Protein AF-A0A376UFS5-F1 (afdb_monomer_lite)

InterPro domains:
  IPR012332 Autotransporter, pectate lyase C-like domain superfamily [G3DSA:2.160.20.20] (39-129)

Sequence (130 aa):
MESHYGHPGGGFPNWPAHGENAPVWRLLCLLLLSRQSRHWAADTVVQAGETVNGGTLTNHDNQIVLGTANGMTISTGLELGPDSEENTGGQWIQNGGIAGNTTVTTNGRQVVLEGGTASDTVIRDGGDRA

Organism: Escherichia coli (NCBI:txid562)

Structure (mmCIF, N/CA/C/O backbone):
data_AF-A0A376UFS5-F1
#
_entry.id   AF-A0A376UFS5-F1
#
loop_
_atom_site.group_PDB
_atom_site.id
_atom_site.type_symbol
_atom_site.label_atom_id
_atom_site.label_alt_id
_atom_site.label_comp_id
_atom_site.label_asym_id
_atom_site.label_entity_id
_atom_site.label_seq_id
_atom_site.pdbx_PDB_ins_code
_atom_site.Cartn_x
_atom_site.Cartn_y
_atom_site.Cartn_z
_atom_site.occupancy
_atom_site.B_iso_or_equiv
_atom_site.auth_seq_id
_atom_site.auth_comp_id
_atom_site.auth_asym_id
_atom_site.auth_atom_id
_atom_site.pdbx_PDB_model_num
ATOM 1 N N . MET A 1 1 ? -9.363 64.685 -23.039 1.00 41.69 1 MET A N 1
ATOM 2 C CA . MET A 1 1 ? -9.662 63.265 -23.297 1.00 41.69 1 MET A CA 1
ATOM 3 C C . MET A 1 1 ? -9.334 62.475 -22.049 1.00 41.69 1 MET A C 1
ATOM 5 O O . MET A 1 1 ? -8.292 62.712 -21.454 1.00 41.69 1 MET A O 1
ATOM 9 N N . GLU A 1 2 ? -10.262 61.612 -21.662 1.00 39.09 2 GLU A N 1
ATOM 10 C CA . GLU A 1 2 ? -10.196 60.686 -20.532 1.00 39.09 2 GLU A CA 1
ATOM 11 C C . GLU A 1 2 ? -9.288 59.466 -20.794 1.00 39.09 2 GLU A C 1
ATOM 13 O O . GLU A 1 2 ? -8.844 59.251 -21.922 1.00 39.09 2 GLU A O 1
ATOM 18 N N . SER A 1 3 ? -9.176 58.628 -19.749 1.00 36.41 3 SER A N 1
ATOM 19 C CA . SER A 1 3 ? -8.709 57.225 -19.656 1.00 36.41 3 SER A CA 1
ATOM 20 C C . SER A 1 3 ? -7.226 57.030 -19.277 1.00 36.41 3 SER A C 1
ATOM 22 O O . SER A 1 3 ? -6.327 57.452 -19.990 1.00 36.41 3 SER A O 1
ATOM 24 N N . HIS A 1 4 ? -6.921 56.646 -18.026 1.00 42.75 4 HIS A N 1
ATOM 25 C CA . HIS A 1 4 ? -7.033 55.319 -17.369 1.00 42.75 4 HIS A CA 1
ATOM 26 C C . HIS A 1 4 ? -5.881 54.368 -17.736 1.00 42.75 4 HIS A C 1
ATOM 28 O O . HIS A 1 4 ? -5.785 53.946 -18.877 1.00 42.75 4 HIS A O 1
ATOM 34 N N . TYR A 1 5 ? -5.039 54.005 -16.758 1.00 41.31 5 TYR A N 1
ATOM 35 C CA . TYR A 1 5 ? -4.932 52.651 -16.177 1.00 41.31 5 TYR A CA 1
ATOM 36 C C . TYR A 1 5 ? -3.888 52.666 -15.043 1.00 41.31 5 TYR A C 1
ATOM 38 O O . TYR A 1 5 ? -2.766 53.134 -15.216 1.00 41.31 5 TYR A O 1
ATOM 46 N N . GLY A 1 6 ? -4.310 52.229 -13.853 1.00 36.25 6 GLY A N 1
ATOM 47 C CA . GLY A 1 6 ? -3.570 52.332 -12.596 1.00 36.25 6 GLY A CA 1
ATOM 48 C C . GLY A 1 6 ? -2.737 51.101 -12.220 1.00 36.25 6 GLY A C 1
ATOM 49 O O . GLY A 1 6 ? -2.831 50.039 -12.830 1.00 36.25 6 GLY A O 1
ATOM 50 N N . HIS A 1 7 ? -1.937 51.290 -11.167 1.00 48.84 7 HIS A N 1
ATOM 51 C CA . HIS A 1 7 ? -1.181 50.290 -10.405 1.00 48.84 7 HIS A CA 1
ATOM 52 C C . HIS A 1 7 ? -1.988 49.018 -10.068 1.00 48.84 7 HIS A C 1
ATOM 54 O O . HIS A 1 7 ? -3.068 49.143 -9.488 1.00 48.84 7 HIS A O 1
ATOM 60 N N . PRO A 1 8 ? -1.428 47.806 -10.241 1.00 41.25 8 PRO A N 1
ATOM 61 C CA . PRO A 1 8 ? -1.887 46.633 -9.509 1.00 41.25 8 PRO A CA 1
ATOM 62 C C . PRO A 1 8 ? -1.078 46.459 -8.214 1.00 41.25 8 PRO A C 1
ATOM 64 O O . PRO A 1 8 ? 0.065 46.006 -8.220 1.00 41.25 8 PRO A O 1
ATOM 67 N N . GLY A 1 9 ? -1.689 46.829 -7.087 1.00 38.50 9 GLY A N 1
ATOM 68 C CA . GLY A 1 9 ? -1.247 46.409 -5.759 1.00 38.50 9 GLY A CA 1
ATOM 69 C C . GLY A 1 9 ? -1.503 44.912 -5.561 1.00 38.50 9 GLY A C 1
ATOM 70 O O . GLY A 1 9 ? -2.611 44.432 -5.792 1.00 38.50 9 GLY A O 1
ATOM 71 N N . GLY A 1 10 ? -0.476 44.172 -5.142 1.00 39.16 10 GLY A N 1
ATOM 72 C CA . GLY A 1 10 ? -0.582 42.761 -4.773 1.00 39.16 10 GLY A CA 1
ATOM 73 C C . GLY A 1 10 ? -1.306 42.598 -3.438 1.00 39.16 10 GLY A C 1
ATOM 74 O O . GLY A 1 10 ? -0.688 42.664 -2.380 1.00 39.16 10 GLY A O 1
ATOM 75 N N . GLY A 1 11 ? -2.624 42.413 -3.492 1.00 35.25 11 GLY A N 1
ATOM 76 C CA . GLY A 1 11 ? -3.438 42.013 -2.349 1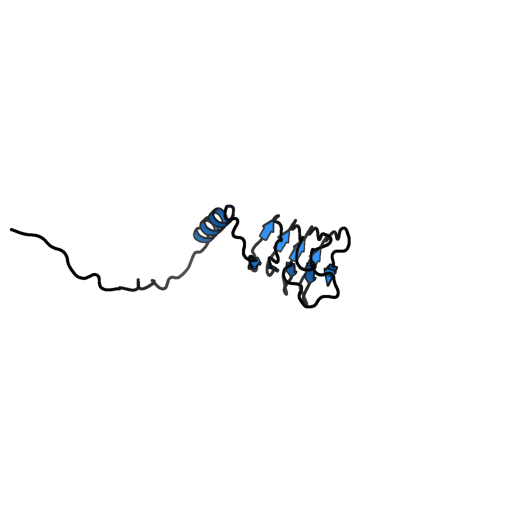.00 35.25 11 GLY A CA 1
ATOM 77 C C . GLY A 1 11 ? -3.479 40.492 -2.231 1.00 35.25 11 GLY A C 1
ATOM 78 O O . GLY A 1 11 ? -4.023 39.819 -3.103 1.00 35.25 11 GLY A O 1
ATOM 79 N N . PHE A 1 12 ? -2.933 39.946 -1.145 1.00 44.25 12 PHE A N 1
ATOM 80 C CA . PHE A 1 12 ? -3.286 38.598 -0.704 1.00 44.25 12 PHE A CA 1
ATOM 81 C C . PHE A 1 12 ? -4.778 38.593 -0.331 1.00 44.25 12 PHE A C 1
ATOM 83 O O . PHE A 1 12 ? -5.196 39.463 0.440 1.00 44.25 12 PHE A O 1
ATOM 90 N N . PRO A 1 13 ? -5.608 37.667 -0.842 1.00 40.38 13 PRO A N 1
ATOM 91 C CA . PRO A 1 13 ? -6.975 37.550 -0.365 1.00 40.38 13 PRO A CA 1
ATOM 92 C C . PRO A 1 13 ? -6.957 37.065 1.090 1.00 40.38 13 PRO A C 1
ATOM 94 O O . PRO A 1 13 ? -6.486 35.971 1.397 1.00 40.38 13 PRO A O 1
ATOM 97 N N . ASN A 1 14 ? -7.463 37.915 1.983 1.00 39.56 14 ASN A N 1
ATOM 98 C CA . ASN A 1 14 ? -7.798 37.578 3.361 1.00 39.56 14 ASN A CA 1
ATOM 99 C C . ASN A 1 14 ? -8.810 36.420 3.348 1.00 39.56 14 ASN A C 1
ATOM 101 O O . ASN A 1 14 ? -9.933 36.589 2.868 1.00 39.56 14 ASN A O 1
ATOM 105 N N . TRP A 1 15 ? -8.400 35.242 3.817 1.00 37.50 15 TRP A N 1
ATOM 106 C CA . TRP A 1 15 ? -9.276 34.078 3.899 1.00 37.50 15 TRP A CA 1
ATOM 107 C C . TRP A 1 15 ? -10.234 34.253 5.083 1.00 37.50 15 TRP A C 1
ATOM 109 O O . TRP A 1 15 ? -9.767 34.477 6.202 1.00 37.50 15 TRP A O 1
ATOM 119 N N . PRO A 1 16 ? -11.558 34.148 4.893 1.00 35.81 16 PRO A N 1
ATOM 120 C CA . PRO A 1 16 ? -12.477 34.232 6.012 1.00 35.81 16 PRO A CA 1
ATOM 121 C C . PRO A 1 16 ? -12.331 32.963 6.864 1.00 35.81 16 PRO A C 1
ATOM 123 O O . PRO A 1 16 ? -12.415 31.840 6.364 1.00 35.81 16 PRO A O 1
ATOM 126 N N . ALA A 1 17 ? -12.085 33.144 8.162 1.00 50.84 17 ALA A N 1
ATOM 127 C CA . ALA A 1 17 ? -12.124 32.070 9.143 1.00 50.84 17 ALA A CA 1
ATOM 128 C C . ALA A 1 17 ? -13.563 31.541 9.242 1.00 50.84 17 ALA A C 1
ATOM 130 O O . ALA A 1 17 ? -14.419 32.185 9.838 1.00 50.84 17 ALA A O 1
ATOM 131 N N . HIS A 1 18 ? -13.839 30.392 8.633 1.00 36.62 18 HIS A N 1
ATOM 132 C CA . HIS A 1 18 ? -15.103 29.667 8.762 1.00 36.62 18 HIS A CA 1
ATOM 133 C C . HIS A 1 18 ? -14.751 28.177 8.888 1.00 36.62 18 HIS A C 1
ATOM 135 O O . HIS A 1 18 ? -14.004 27.646 8.075 1.00 36.62 18 HIS A O 1
ATOM 141 N N . GLY A 1 19 ? -15.159 27.452 9.926 1.00 35.62 19 GLY A N 1
ATOM 142 C CA . GLY A 1 19 ? -16.479 27.532 10.539 1.00 35.62 19 GLY A CA 1
ATOM 143 C C . GLY A 1 19 ? -17.450 26.697 9.707 1.00 35.62 19 GLY A C 1
ATOM 144 O O . GLY A 1 19 ? -18.182 27.253 8.902 1.00 35.62 19 GLY A O 1
ATOM 145 N N . GLU A 1 20 ? -17.377 25.377 9.918 1.00 42.22 20 GLU A N 1
ATOM 146 C CA . GLU A 1 20 ? -18.470 24.394 9.833 1.00 42.22 20 GLU A CA 1
ATOM 147 C C . GLU A 1 20 ? -19.109 24.096 8.447 1.00 42.22 20 GLU A C 1
ATOM 149 O O . GLU A 1 20 ? -19.617 24.970 7.754 1.00 42.22 20 GLU A O 1
ATOM 154 N N . ASN A 1 21 ? -19.170 22.789 8.122 1.00 34.59 21 ASN A N 1
ATOM 155 C CA . ASN A 1 21 ? -19.879 22.104 7.013 1.00 34.59 21 ASN A CA 1
ATOM 156 C C . ASN A 1 21 ? -19.092 21.764 5.728 1.00 34.59 21 ASN A C 1
ATOM 158 O O . ASN A 1 21 ? -19.350 22.273 4.639 1.00 34.59 21 ASN A O 1
ATOM 162 N N . ALA A 1 22 ? -18.203 20.770 5.840 1.00 47.56 22 ALA A N 1
ATOM 163 C CA . ALA A 1 22 ? -17.557 20.087 4.718 1.00 47.56 22 ALA A CA 1
ATOM 164 C C . ALA A 1 22 ? -18.337 18.826 4.286 1.00 47.56 22 ALA A C 1
ATOM 166 O O . ALA A 1 22 ? -18.241 17.795 4.949 1.00 47.56 22 ALA A O 1
ATOM 167 N N . PRO A 1 23 ? -19.085 18.868 3.166 1.00 50.78 23 PRO A N 1
ATOM 168 C CA . PRO A 1 23 ? -19.110 17.673 2.308 1.00 50.78 23 PRO A CA 1
ATOM 169 C C . PRO A 1 23 ? -19.011 17.951 0.796 1.00 50.78 23 PRO A C 1
ATOM 171 O O . PRO A 1 23 ? -18.629 17.062 0.041 1.00 50.78 23 PRO A O 1
ATOM 174 N N . VAL A 1 24 ? -19.289 19.171 0.322 1.00 45.00 24 VAL A N 1
ATOM 175 C CA . VAL A 1 24 ? -19.422 19.429 -1.129 1.00 45.00 24 VAL A CA 1
ATOM 176 C C . VAL A 1 24 ? -18.067 19.646 -1.817 1.00 45.00 24 VAL A C 1
ATOM 178 O O . VAL A 1 24 ? -17.878 19.274 -2.971 1.00 45.00 24 VAL A O 1
ATOM 181 N N . TRP A 1 25 ? -17.078 20.192 -1.106 1.00 33.25 25 TRP A N 1
ATOM 182 C CA . TRP A 1 25 ? -15.779 20.542 -1.702 1.00 33.25 25 TRP A CA 1
ATOM 183 C C . TRP A 1 25 ? -14.827 19.343 -1.807 1.00 33.25 25 TRP A C 1
ATOM 185 O O . TRP A 1 25 ? -13.918 19.343 -2.633 1.00 33.25 25 TRP 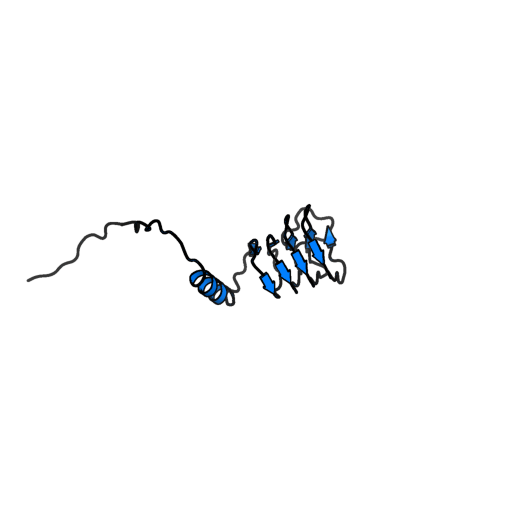A O 1
ATOM 195 N N . ARG A 1 26 ? -15.079 18.278 -1.032 1.00 42.22 26 ARG A N 1
ATOM 196 C CA . ARG A 1 26 ? -14.336 17.013 -1.135 1.00 42.22 26 ARG A CA 1
ATOM 197 C C . ARG A 1 26 ? -14.664 16.267 -2.429 1.00 42.22 26 ARG A C 1
ATOM 199 O O . ARG A 1 26 ? -13.756 15.744 -3.067 1.00 42.22 26 ARG A O 1
ATOM 206 N N . LEU A 1 27 ? -15.927 16.285 -2.863 1.00 37.75 27 LEU A N 1
ATOM 207 C CA . LEU A 1 27 ? -16.353 15.615 -4.097 1.00 37.75 27 LEU A CA 1
ATOM 208 C C . LEU A 1 27 ? -15.794 16.282 -5.363 1.00 37.75 27 LEU A C 1
ATOM 210 O O . LEU A 1 27 ? -15.460 15.586 -6.319 1.00 37.75 27 LEU A O 1
ATOM 214 N N . LEU A 1 28 ? -15.644 17.613 -5.362 1.00 36.03 28 LEU A N 1
ATOM 215 C CA . LEU A 1 28 ? -15.056 18.331 -6.496 1.00 36.03 28 LEU A CA 1
ATOM 216 C C . LEU A 1 28 ? -13.546 18.054 -6.628 1.00 36.03 28 LEU A C 1
ATOM 218 O O . LEU A 1 28 ? -13.060 17.894 -7.745 1.00 36.03 28 LEU A O 1
ATOM 222 N N . CYS A 1 29 ? -12.821 17.900 -5.511 1.00 36.66 29 CYS A N 1
ATOM 223 C CA . CYS A 1 29 ? -11.428 17.434 -5.527 1.00 36.66 29 CYS A CA 1
ATOM 224 C C . CYS A 1 29 ? -11.303 15.984 -6.030 1.00 36.66 29 CYS A C 1
ATOM 226 O O . CYS A 1 29 ? -10.442 15.702 -6.858 1.00 36.66 29 CYS A O 1
ATOM 228 N N . LEU A 1 30 ? -12.186 15.076 -5.601 1.00 40.06 30 LEU A N 1
ATOM 229 C CA . LEU A 1 30 ? -12.161 13.664 -6.016 1.00 40.06 30 LEU A CA 1
ATOM 230 C C . LEU A 1 30 ? -12.475 13.459 -7.509 1.00 40.06 30 LEU A C 1
ATOM 232 O O . LEU A 1 30 ? -11.870 12.599 -8.147 1.00 40.06 30 LEU A O 1
ATOM 236 N N . LEU A 1 31 ? -13.357 14.272 -8.107 1.00 38.38 31 LEU A N 1
ATOM 237 C CA . LEU A 1 31 ? -13.645 14.164 -9.544 1.00 38.38 31 LEU A CA 1
ATOM 238 C C . LEU A 1 31 ? -12.505 14.711 -10.426 1.00 38.38 31 LEU A C 1
ATOM 240 O O . LEU A 1 31 ? -12.305 14.211 -11.534 1.00 38.38 31 LEU A O 1
ATOM 244 N N . LEU A 1 32 ? -11.731 15.692 -9.941 1.00 41.19 32 LEU A N 1
ATOM 245 C CA . LEU A 1 32 ? -10.637 16.325 -10.693 1.00 41.19 32 LEU A CA 1
ATOM 246 C C . LEU A 1 32 ? -9.319 15.525 -10.684 1.00 41.19 32 LEU A C 1
ATOM 248 O O . LEU A 1 32 ? -8.520 15.690 -11.606 1.00 41.19 32 LEU A O 1
ATOM 252 N N . LEU A 1 33 ? -9.095 14.626 -9.714 1.00 44.72 33 LEU A N 1
ATOM 253 C CA . LEU A 1 33 ? -7.908 13.751 -9.695 1.00 44.72 33 LEU A CA 1
ATOM 254 C C . LEU A 1 33 ? -8.066 12.456 -10.513 1.00 44.72 33 LEU A C 1
ATOM 256 O O . LEU A 1 33 ? -7.069 11.817 -10.833 1.00 44.72 33 LEU A O 1
ATOM 260 N N . SER A 1 34 ? -9.277 12.108 -10.957 1.00 40.06 34 SER A N 1
ATOM 261 C CA . SER A 1 34 ? -9.527 10.908 -11.783 1.00 40.06 34 SER A CA 1
ATOM 262 C C . SER A 1 34 ? -8.987 10.987 -13.228 1.00 40.06 34 SER A C 1
ATOM 264 O O . SER A 1 34 ? -9.144 10.047 -14.007 1.00 40.06 34 SER A O 1
ATOM 266 N N . ARG A 1 35 ? -8.355 12.107 -13.618 1.00 43.16 35 ARG A N 1
ATOM 267 C CA . ARG A 1 35 ? -7.891 12.385 -14.995 1.00 43.16 35 ARG A CA 1
ATOM 268 C C . ARG A 1 35 ? -6.502 13.018 -15.100 1.00 43.16 35 ARG A C 1
ATOM 270 O O . ARG A 1 35 ? -6.199 13.700 -16.080 1.00 43.16 35 ARG A O 1
ATOM 277 N N . GLN A 1 36 ? -5.639 12.834 -14.112 1.00 38.53 36 GLN A N 1
ATOM 278 C CA . GLN A 1 36 ? -4.293 13.396 -14.159 1.00 38.53 36 GLN A CA 1
ATOM 279 C C . GLN A 1 36 ? -3.271 12.274 -14.012 1.00 38.53 36 GLN A C 1
ATOM 281 O O . GLN A 1 36 ? -2.815 11.961 -12.923 1.00 38.53 36 GLN A O 1
ATOM 286 N N . SER A 1 37 ? -2.893 11.701 -15.154 1.00 46.16 37 SER A N 1
ATOM 287 C CA . SER A 1 37 ? -1.598 11.055 -15.339 1.00 46.16 37 SER A CA 1
ATOM 288 C C . SER A 1 37 ? -0.505 12.085 -15.038 1.00 46.16 37 SER A C 1
ATOM 290 O O . SER A 1 37 ? -0.058 12.808 -15.931 1.00 46.16 37 SER A O 1
ATOM 292 N N . ARG A 1 38 ? -0.124 12.227 -13.769 1.00 37.06 38 ARG A N 1
ATOM 293 C CA . ARG A 1 38 ? 1.074 12.965 -13.382 1.00 37.06 38 ARG A CA 1
ATOM 294 C C . ARG A 1 38 ? 2.098 11.962 -12.898 1.00 37.06 38 ARG A C 1
ATOM 296 O O . ARG A 1 38 ? 1.997 11.385 -11.830 1.00 37.06 38 ARG A O 1
ATOM 303 N N . HIS A 1 39 ? 3.037 11.753 -13.804 1.00 45.62 39 HIS A N 1
ATOM 304 C CA . HIS A 1 39 ? 4.278 11.019 -13.689 1.00 45.62 39 HIS A CA 1
ATOM 305 C C . HIS A 1 39 ? 5.212 11.720 -12.695 1.00 45.62 39 HIS A C 1
ATOM 307 O O . HIS A 1 39 ? 6.156 12.361 -13.115 1.00 45.62 39 HIS A O 1
ATOM 313 N N . TRP A 1 40 ? 4.918 11.635 -11.401 1.00 41.59 40 TRP A N 1
ATOM 314 C CA . TRP A 1 40 ? 5.845 11.764 -10.267 1.00 41.59 40 TRP A CA 1
ATOM 315 C C . TRP A 1 40 ? 5.190 10.921 -9.173 1.00 41.59 40 TRP A C 1
ATOM 317 O O . TRP A 1 40 ? 3.980 11.071 -9.018 1.00 41.59 40 TRP A O 1
ATOM 327 N N . ALA A 1 41 ? 5.931 10.041 -8.489 1.00 52.47 41 ALA A N 1
ATOM 328 C CA . ALA A 1 41 ? 5.397 9.176 -7.431 1.00 52.47 41 ALA A CA 1
ATOM 329 C C . ALA A 1 41 ? 4.332 9.914 -6.598 1.00 52.47 41 ALA A C 1
ATOM 331 O O . ALA A 1 41 ? 4.620 10.920 -5.945 1.00 52.47 41 ALA A O 1
ATOM 332 N N . ALA A 1 42 ? 3.078 9.493 -6.733 1.00 62.53 42 ALA A N 1
ATOM 333 C CA . ALA A 1 42 ? 1.939 10.184 -6.164 1.00 62.53 42 ALA A CA 1
ATOM 334 C C . ALA A 1 42 ? 1.686 9.636 -4.766 1.00 62.53 42 ALA A C 1
ATOM 336 O O . ALA A 1 42 ? 1.116 8.558 -4.605 1.00 62.53 42 ALA A O 1
ATOM 337 N N . ASP A 1 43 ? 2.071 10.403 -3.750 1.00 75.44 43 ASP A N 1
ATOM 338 C CA . ASP A 1 43 ? 1.707 10.091 -2.374 1.00 75.44 43 ASP A CA 1
ATOM 339 C C . ASP A 1 43 ? 0.200 10.320 -2.183 1.00 75.44 43 ASP A C 1
ATOM 341 O O . ASP A 1 43 ? -0.289 11.451 -2.116 1.00 75.44 43 ASP A O 1
ATOM 345 N N . THR A 1 44 ? -0.561 9.232 -2.109 1.00 87.75 44 THR A N 1
ATOM 346 C CA . THR A 1 44 ? -2.007 9.259 -1.872 1.00 87.75 44 THR A CA 1
ATOM 347 C C . THR A 1 44 ? -2.296 8.919 -0.418 1.00 87.75 44 THR A C 1
ATOM 349 O O . THR A 1 44 ? -1.858 7.886 0.076 1.00 87.75 44 THR A O 1
ATOM 352 N N . VAL A 1 45 ? -3.081 9.737 0.283 1.00 89.06 45 VAL A N 1
ATOM 353 C CA . VAL A 1 45 ? -3.456 9.452 1.677 1.00 89.06 45 VAL A CA 1
ATOM 354 C C . VAL A 1 45 ? -4.953 9.191 1.782 1.00 89.06 45 VAL A C 1
ATOM 356 O O . VAL A 1 45 ? -5.745 10.092 1.522 1.00 89.06 45 VAL A O 1
ATOM 359 N N . VAL A 1 46 ? -5.330 7.987 2.216 1.00 90.00 46 VAL A N 1
ATOM 360 C CA . VAL A 1 46 ? -6.712 7.634 2.576 1.00 90.00 46 VAL A CA 1
ATOM 361 C C . VAL A 1 46 ? -6.934 8.027 4.030 1.00 90.00 46 VAL A C 1
ATOM 363 O O . VAL A 1 46 ? -6.389 7.388 4.933 1.00 90.00 46 VAL A O 1
ATOM 366 N N . GLN A 1 47 ? -7.697 9.091 4.269 1.00 91.19 47 GLN A N 1
ATOM 367 C CA . GLN A 1 47 ? -7.885 9.653 5.609 1.00 91.19 47 GLN A CA 1
ATOM 368 C C . GLN A 1 47 ? -8.763 8.761 6.497 1.00 91.19 47 GLN A C 1
ATOM 370 O O . GLN A 1 47 ? -9.540 7.944 6.010 1.00 91.19 47 GLN A O 1
ATOM 375 N N . ALA A 1 48 ? -8.695 8.941 7.817 1.00 86.12 48 ALA A N 1
ATOM 376 C CA . ALA A 1 48 ? -9.592 8.243 8.738 1.00 86.12 48 ALA A CA 1
ATOM 377 C C . ALA A 1 48 ? -11.069 8.529 8.398 1.00 86.12 48 ALA A C 1
ATOM 379 O O . ALA A 1 48 ? -11.460 9.676 8.170 1.00 86.12 48 ALA A O 1
ATOM 380 N N . GLY A 1 49 ? -11.886 7.474 8.344 1.00 87.31 49 GLY A N 1
ATOM 381 C CA . GLY A 1 49 ? -13.288 7.544 7.915 1.00 87.31 49 GLY A CA 1
ATOM 382 C C . GLY A 1 49 ? -13.496 7.649 6.398 1.00 87.31 49 GLY A C 1
ATOM 383 O O . GLY A 1 49 ? -14.634 7.585 5.938 1.00 87.31 49 GLY A O 1
ATOM 384 N N . GLU A 1 50 ? -12.428 7.778 5.608 1.00 90.44 50 GLU A N 1
ATOM 385 C CA . GLU A 1 50 ? -12.485 7.676 4.152 1.00 90.44 50 GLU A CA 1
ATOM 386 C C . GLU A 1 50 ? -12.477 6.209 3.718 1.00 90.44 50 GLU A C 1
ATOM 388 O O . GLU A 1 50 ? -11.836 5.356 4.337 1.00 90.44 50 GLU A O 1
ATOM 393 N N . THR A 1 51 ? -13.190 5.911 2.634 1.00 90.56 51 THR A N 1
ATOM 394 C CA . THR A 1 51 ? -13.114 4.615 1.960 1.00 90.56 51 THR A CA 1
ATOM 395 C C . THR A 1 51 ? -12.768 4.818 0.495 1.00 90.56 51 THR A C 1
ATOM 397 O O . THR A 1 51 ? -13.516 5.462 -0.240 1.00 90.56 51 THR A O 1
ATOM 400 N N . VAL A 1 52 ? -11.655 4.227 0.073 1.00 89.00 52 VAL A N 1
ATOM 401 C CA . VAL A 1 52 ? -11.228 4.149 -1.325 1.00 89.00 52 VAL A CA 1
ATOM 402 C C . VAL A 1 52 ? -11.432 2.720 -1.812 1.00 89.00 52 VAL A C 1
ATOM 404 O O . VAL A 1 52 ? -11.037 1.773 -1.138 1.00 89.00 52 VAL A O 1
ATOM 407 N N . ASN A 1 53 ? -12.056 2.567 -2.980 1.00 90.94 53 ASN A N 1
ATOM 408 C CA . ASN A 1 53 ? -12.294 1.271 -3.611 1.00 90.94 53 ASN A CA 1
ATOM 409 C C . ASN A 1 53 ? -11.620 1.235 -4.983 1.00 90.94 53 ASN A C 1
ATOM 411 O O . ASN A 1 53 ? -11.947 2.040 -5.856 1.00 90.94 53 ASN A O 1
ATOM 415 N N . GLY A 1 54 ? -10.730 0.270 -5.180 1.00 85.12 54 GLY A N 1
ATOM 416 C CA . GLY A 1 54 ? -9.940 0.115 -6.388 1.00 85.12 54 GLY A CA 1
ATOM 417 C C . GLY A 1 54 ? -8.831 1.157 -6.520 1.00 85.12 54 GLY A C 1
ATOM 418 O O . GLY A 1 54 ? -8.755 2.137 -5.784 1.00 85.12 54 GLY A O 1
ATOM 419 N N . GLY A 1 55 ? -7.962 0.924 -7.497 1.00 88.25 55 GLY A N 1
ATOM 420 C CA . GLY A 1 55 ? -6.800 1.760 -7.774 1.00 88.25 55 GLY A CA 1
ATOM 421 C C . GLY A 1 55 ? -5.560 0.910 -8.002 1.00 88.25 55 GLY A C 1
ATOM 422 O O . GLY A 1 55 ? -5.527 -0.281 -7.678 1.00 88.25 55 GLY A O 1
ATOM 423 N N . THR A 1 56 ? -4.531 1.517 -8.581 1.00 90.62 56 THR A N 1
ATOM 424 C CA . THR A 1 56 ? -3.253 0.848 -8.815 1.00 90.62 56 THR A CA 1
ATOM 425 C C . THR A 1 56 ? -2.124 1.762 -8.377 1.00 90.62 56 THR A C 1
ATOM 427 O O . THR A 1 56 ? -2.097 2.914 -8.797 1.00 90.62 56 THR A O 1
ATOM 430 N N . LEU A 1 57 ? -1.219 1.250 -7.542 1.00 90.12 57 LEU A N 1
ATOM 431 C CA . LEU A 1 57 ? 0.043 1.922 -7.230 1.00 90.12 57 LEU A CA 1
ATOM 432 C C . LEU A 1 57 ? 1.120 1.401 -8.174 1.00 90.12 57 LEU A C 1
ATOM 434 O O . LEU A 1 57 ? 1.326 0.186 -8.276 1.00 90.12 57 LEU A O 1
ATOM 438 N N . THR A 1 58 ? 1.784 2.320 -8.863 1.00 89.44 58 THR A N 1
ATOM 439 C CA . THR A 1 58 ? 2.844 2.043 -9.843 1.00 89.44 58 THR A CA 1
ATOM 440 C C . THR A 1 58 ? 3.945 3.091 -9.713 1.00 89.44 58 THR A C 1
ATOM 442 O O . THR A 1 58 ? 3.765 4.045 -8.979 1.00 89.44 58 THR A O 1
ATOM 445 N N . ASN A 1 59 ? 5.066 2.974 -10.431 1.00 87.06 59 ASN A N 1
ATOM 446 C CA . ASN A 1 59 ? 6.011 4.093 -10.597 1.00 87.06 59 ASN A CA 1
ATOM 447 C C . ASN A 1 59 ? 6.469 4.752 -9.271 1.00 87.06 59 ASN A C 1
ATOM 449 O O . ASN A 1 59 ? 6.582 5.974 -9.182 1.00 87.06 59 ASN A O 1
ATOM 453 N N . HIS A 1 60 ? 6.711 3.940 -8.246 1.00 89.50 60 HIS A N 1
ATOM 454 C CA . HIS A 1 60 ? 7.112 4.360 -6.902 1.00 89.50 60 HIS A CA 1
ATOM 455 C C . HIS A 1 60 ? 6.062 5.160 -6.115 1.00 89.50 60 HIS A C 1
ATOM 457 O O . HIS A 1 60 ? 6.398 5.792 -5.116 1.00 89.50 60 HIS A O 1
ATOM 463 N N . ASP A 1 61 ? 4.788 5.121 -6.521 1.00 89.81 61 ASP A N 1
ATOM 464 C CA . ASP A 1 61 ? 3.680 5.743 -5.791 1.00 89.81 61 ASP A CA 1
ATOM 465 C C . ASP A 1 61 ? 3.572 5.180 -4.367 1.00 89.81 61 ASP A C 1
ATOM 467 O O . ASP A 1 61 ? 3.567 3.959 -4.169 1.00 89.81 61 ASP A O 1
ATOM 471 N N . ASN A 1 62 ? 3.391 6.061 -3.380 1.00 87.94 62 ASN A N 1
ATOM 472 C CA . ASN A 1 62 ? 3.015 5.645 -2.035 1.00 87.94 62 ASN A CA 1
ATOM 473 C C . ASN A 1 62 ? 1.516 5.818 -1.818 1.00 87.94 62 ASN A C 1
ATOM 475 O O . ASN A 1 62 ? 0.922 6.833 -2.175 1.00 87.94 62 ASN A O 1
ATOM 479 N N . GLN A 1 63 ? 0.913 4.880 -1.101 1.00 93.75 63 GLN A N 1
ATOM 480 C CA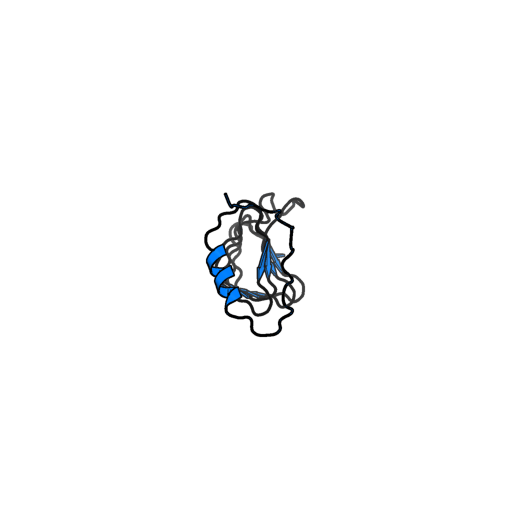 . GLN A 1 63 ? -0.389 5.096 -0.489 1.00 93.75 63 GLN A CA 1
ATOM 481 C C . GLN A 1 63 ? -0.290 4.941 1.017 1.00 93.75 63 GLN A C 1
ATOM 483 O O . GLN A 1 63 ? 0.091 3.881 1.497 1.00 93.75 63 GLN A O 1
ATOM 488 N N . ILE A 1 64 ? -0.692 5.961 1.765 1.00 92.00 64 ILE A N 1
ATOM 489 C CA . ILE A 1 64 ? -0.801 5.908 3.223 1.00 92.00 64 ILE A CA 1
ATOM 490 C C . ILE A 1 64 ? -2.272 5.694 3.581 1.00 92.00 64 ILE A C 1
ATOM 492 O O . ILE A 1 64 ? -3.134 6.481 3.192 1.00 92.00 64 ILE A O 1
ATOM 496 N N . VAL A 1 65 ? -2.578 4.636 4.329 1.00 92.81 65 VAL A N 1
ATOM 497 C CA . VAL A 1 65 ? -3.951 4.248 4.671 1.00 92.81 65 VAL A CA 1
ATOM 498 C C . VAL A 1 65 ? -4.195 4.447 6.164 1.00 92.81 65 VAL A C 1
ATOM 500 O O . VAL A 1 65 ? -3.703 3.679 6.984 1.00 92.81 65 VAL A O 1
ATOM 503 N N . LEU A 1 66 ? -4.976 5.475 6.503 1.00 89.81 66 LEU A N 1
ATOM 504 C CA . LEU A 1 66 ? -5.512 5.749 7.847 1.00 89.81 66 LEU A CA 1
ATOM 505 C C . LEU A 1 66 ? -7.009 5.388 7.948 1.00 89.81 66 LEU A C 1
ATOM 507 O O . LEU A 1 66 ? -7.539 5.245 9.045 1.00 89.81 66 LEU A O 1
ATOM 511 N N . GLY A 1 67 ? -7.700 5.298 6.805 1.00 92.75 67 GLY A N 1
ATOM 512 C CA . GLY A 1 67 ? -9.097 4.871 6.673 1.00 92.75 67 GLY A CA 1
ATOM 513 C C . GLY A 1 67 ? -9.219 3.455 6.120 1.00 92.75 67 GLY A C 1
ATOM 514 O O . GLY A 1 67 ? -8.579 2.533 6.609 1.00 92.75 67 GLY A O 1
ATOM 515 N N . THR A 1 68 ? -10.044 3.264 5.090 1.00 93.75 68 THR A N 1
ATOM 516 C CA . THR A 1 68 ? -10.238 1.962 4.431 1.00 93.75 68 THR A CA 1
ATOM 517 C C . THR A 1 68 ? -9.846 2.014 2.955 1.00 93.75 68 THR A C 1
ATOM 519 O O . THR A 1 68 ? -10.373 2.824 2.199 1.00 93.75 68 THR A O 1
ATOM 522 N N . ALA A 1 69 ? -8.955 1.125 2.522 1.00 92.62 69 ALA A N 1
ATOM 523 C CA . ALA A 1 69 ? -8.585 0.929 1.124 1.00 92.62 69 ALA A CA 1
ATOM 524 C C . ALA A 1 69 ? -8.963 -0.494 0.693 1.00 92.62 69 ALA A C 1
ATOM 526 O O . ALA A 1 69 ? -8.404 -1.462 1.200 1.00 92.62 69 ALA A O 1
ATOM 527 N N . ASN A 1 70 ? -9.912 -0.645 -0.229 1.00 93.12 70 ASN A N 1
ATOM 528 C CA . ASN A 1 70 ? -10.373 -1.952 -0.692 1.00 93.12 70 ASN A CA 1
ATOM 529 C C . ASN A 1 70 ? -10.041 -2.185 -2.169 1.00 93.12 70 ASN A C 1
ATOM 531 O O . ASN A 1 70 ? -10.196 -1.277 -2.976 1.00 93.12 70 ASN A O 1
ATOM 535 N N . GLY A 1 71 ? -9.622 -3.392 -2.549 1.00 90.94 71 GLY A N 1
ATOM 536 C CA . GLY A 1 71 ? -9.452 -3.770 -3.958 1.00 90.94 71 GLY A CA 1
ATOM 537 C C . GLY A 1 71 ? -8.273 -3.088 -4.657 1.00 90.94 71 GLY A C 1
ATOM 538 O O . GLY A 1 71 ? -8.276 -2.945 -5.880 1.00 9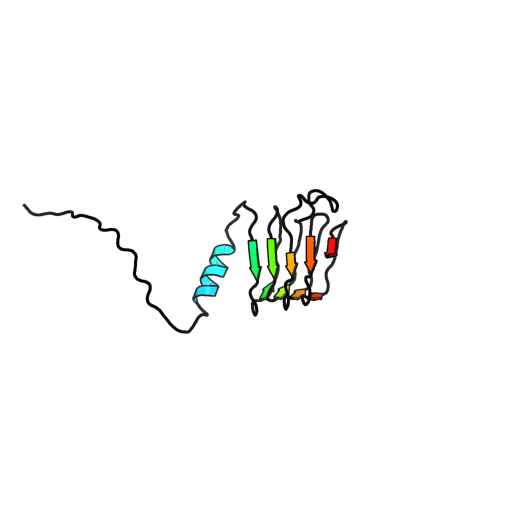0.94 71 GLY A O 1
ATOM 539 N N . MET A 1 72 ? -7.280 -2.627 -3.896 1.00 92.56 72 MET A N 1
ATOM 540 C CA . MET A 1 72 ? -6.083 -1.996 -4.451 1.00 92.56 72 MET A CA 1
ATOM 541 C C . MET A 1 72 ? -5.203 -3.020 -5.170 1.00 92.56 72 MET A C 1
ATOM 543 O O . MET A 1 72 ? -5.064 -4.156 -4.722 1.00 92.56 72 MET A O 1
ATOM 547 N N . THR A 1 73 ? -4.559 -2.605 -6.259 1.00 92.81 73 THR A N 1
ATOM 548 C CA . THR A 1 73 ? -3.480 -3.369 -6.898 1.00 92.81 73 THR A CA 1
ATOM 549 C C . THR A 1 73 ? -2.147 -2.670 -6.660 1.00 92.81 73 THR A C 1
ATOM 551 O O . THR A 1 73 ? -1.938 -1.55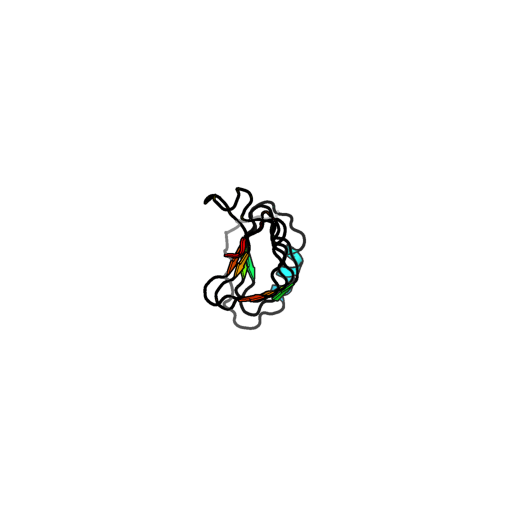3 -7.122 1.00 92.81 73 THR A O 1
ATOM 554 N N . ILE A 1 74 ? -1.234 -3.311 -5.941 1.00 91.69 74 ILE A N 1
ATOM 555 C CA . ILE A 1 74 ? 0.077 -2.756 -5.606 1.00 91.69 74 ILE A CA 1
ATOM 556 C C . ILE A 1 74 ? 1.106 -3.402 -6.525 1.00 91.69 74 ILE A C 1
ATOM 558 O O . ILE A 1 74 ? 1.317 -4.610 -6.451 1.00 91.69 74 ILE A O 1
ATOM 562 N N . SER A 1 75 ? 1.706 -2.615 -7.416 1.00 92.12 75 SER A N 1
ATOM 563 C CA . SER A 1 75 ? 2.742 -3.075 -8.356 1.00 92.12 75 SER A CA 1
ATOM 564 C C . SER A 1 75 ? 4.001 -2.215 -8.295 1.00 92.12 75 SER A C 1
ATOM 566 O O . SER A 1 75 ? 4.681 -2.041 -9.303 1.00 92.12 75 SER A O 1
ATOM 568 N N . THR A 1 76 ? 4.267 -1.654 -7.117 1.00 90.56 76 THR A N 1
ATOM 569 C CA . THR A 1 76 ? 5.426 -0.811 -6.834 1.00 90.56 76 THR A CA 1
ATOM 570 C C . THR A 1 76 ? 5.894 -0.940 -5.385 1.00 90.56 76 THR A C 1
ATOM 572 O O . THR A 1 76 ? 5.104 -1.347 -4.523 1.00 90.56 76 THR A O 1
ATOM 575 N N . GLY A 1 77 ? 7.158 -0.600 -5.123 1.00 87.44 77 GLY A N 1
ATOM 576 C CA . GLY A 1 77 ? 7.793 -0.667 -3.809 1.00 87.44 77 GLY A CA 1
ATOM 577 C C . GLY A 1 77 ? 8.814 -1.795 -3.645 1.00 87.44 77 GLY A C 1
ATOM 578 O O . GLY A 1 77 ? 9.401 -1.885 -2.572 1.00 87.44 77 GLY A O 1
ATOM 579 N N . LEU A 1 78 ? 9.013 -2.650 -4.656 1.00 89.38 78 LEU A N 1
ATOM 580 C CA . LEU A 1 78 ? 10.017 -3.730 -4.693 1.00 89.38 78 LEU A CA 1
ATOM 581 C C . LEU A 1 78 ? 10.703 -3.868 -6.067 1.00 89.38 78 LEU A C 1
ATOM 583 O O . LEU A 1 78 ? 11.218 -4.934 -6.399 1.00 89.38 78 LEU A O 1
ATOM 587 N N . GLU A 1 79 ? 10.710 -2.829 -6.903 1.00 88.44 79 GLU A N 1
ATOM 588 C CA . GLU A 1 79 ? 11.284 -2.882 -8.256 1.00 88.44 79 GLU A CA 1
ATOM 589 C C . GLU A 1 79 ? 12.768 -3.276 -8.293 1.00 88.44 79 GLU A C 1
ATOM 591 O O . GLU A 1 79 ? 13.226 -3.839 -9.287 1.00 88.44 79 GLU A O 1
ATOM 596 N N . LEU A 1 80 ? 13.518 -2.992 -7.226 1.00 85.38 80 LEU A N 1
ATOM 597 C CA . LEU A 1 80 ? 14.934 -3.347 -7.089 1.00 85.38 80 LEU A CA 1
ATOM 598 C C . LEU A 1 80 ? 15.146 -4.686 -6.358 1.00 85.38 80 LEU A C 1
ATOM 600 O O . LEU A 1 80 ? 16.285 -5.073 -6.103 1.00 85.38 80 LEU A O 1
ATOM 604 N N . GLY A 1 81 ? 14.064 -5.402 -6.039 1.00 83.69 81 GLY A N 1
ATOM 605 C CA . GLY A 1 81 ? 14.069 -6.651 -5.278 1.00 83.69 81 GLY A CA 1
ATOM 606 C C . GLY A 1 81 ? 14.013 -6.441 -3.758 1.00 83.69 81 GLY A C 1
ATOM 607 O O . GLY A 1 81 ? 14.282 -5.342 -3.281 1.00 83.69 81 GLY A O 1
ATOM 608 N N . PRO A 1 82 ? 13.672 -7.478 -2.974 1.00 78.31 82 PRO A N 1
ATOM 609 C CA . PRO A 1 82 ? 13.390 -7.366 -1.537 1.00 78.31 82 PRO A CA 1
ATOM 610 C C . PRO A 1 82 ? 14.589 -6.949 -0.673 1.00 78.31 82 PRO A C 1
ATOM 612 O O . PRO A 1 82 ? 14.391 -6.371 0.390 1.00 78.31 82 PRO A O 1
ATOM 615 N N . ASP A 1 83 ? 15.818 -7.195 -1.134 1.00 79.62 83 ASP A N 1
ATOM 616 C CA . ASP A 1 83 ? 17.043 -6.885 -0.384 1.00 79.62 83 ASP A CA 1
ATOM 617 C C . ASP A 1 83 ? 17.547 -5.445 -0.591 1.00 79.62 83 ASP A C 1
ATOM 619 O O . ASP A 1 83 ? 18.526 -5.033 0.032 1.00 79.62 83 ASP A O 1
ATOM 623 N N . SER A 1 84 ? 16.921 -4.675 -1.487 1.00 82.88 84 SER A N 1
ATOM 624 C CA . SER A 1 84 ? 17.342 -3.302 -1.770 1.00 82.88 84 SER A CA 1
ATOM 625 C C . SER A 1 84 ? 16.657 -2.300 -0.839 1.00 82.88 84 SER A C 1
ATOM 627 O O . SER A 1 84 ? 15.431 -2.162 -0.833 1.00 82.88 84 SER A O 1
ATOM 629 N N . GLU A 1 85 ? 17.461 -1.535 -0.102 1.00 82.38 85 GLU A N 1
ATOM 630 C CA . GLU A 1 85 ? 17.002 -0.403 0.717 1.00 82.38 85 GLU A CA 1
ATOM 631 C C . GLU A 1 85 ? 16.640 0.832 -0.129 1.00 82.38 85 GLU A C 1
ATOM 633 O O . GLU A 1 85 ? 16.050 1.782 0.380 1.00 82.38 85 GLU A O 1
ATOM 638 N N . GLU A 1 86 ? 16.964 0.825 -1.428 1.00 84.31 86 GLU A N 1
ATOM 639 C CA . GLU A 1 86 ? 16.650 1.919 -2.358 1.00 84.31 86 GLU A CA 1
ATOM 640 C C . GLU A 1 86 ? 15.219 1.841 -2.912 1.00 84.31 86 GLU A C 1
ATOM 642 O O . GLU A 1 86 ? 14.781 2.737 -3.638 1.00 84.31 86 GLU A O 1
ATOM 647 N N . ASN A 1 87 ? 14.471 0.780 -2.591 1.00 85.50 87 ASN A N 1
ATOM 648 C CA . ASN A 1 87 ? 13.077 0.679 -3.000 1.00 85.50 87 ASN A CA 1
ATOM 649 C C . ASN A 1 87 ? 12.232 1.810 -2.406 1.00 85.50 87 ASN A C 1
ATOM 651 O O . ASN A 1 87 ? 12.289 2.121 -1.216 1.00 85.50 87 ASN A O 1
ATOM 655 N N . THR A 1 88 ? 11.376 2.381 -3.247 1.00 88.06 88 THR A N 1
ATOM 656 C CA . THR A 1 88 ? 10.422 3.429 -2.879 1.00 88.06 88 THR A CA 1
ATOM 657 C C . THR A 1 88 ? 9.059 3.093 -3.466 1.00 88.06 88 THR A C 1
ATOM 659 O O . THR A 1 88 ? 8.980 2.420 -4.496 1.00 88.06 88 THR A O 1
ATOM 662 N N . GLY A 1 89 ? 7.987 3.534 -2.813 1.00 88.81 89 GLY A N 1
ATOM 663 C CA . GLY A 1 89 ? 6.627 3.175 -3.199 1.00 88.81 89 GLY A CA 1
ATOM 664 C C . GLY A 1 89 ? 5.989 2.121 -2.298 1.00 88.81 89 GLY A C 1
ATOM 665 O O . GLY A 1 89 ? 6.617 1.526 -1.415 1.00 88.81 89 GLY A O 1
ATOM 666 N N . GLY A 1 90 ? 4.709 1.877 -2.559 1.00 91.19 90 GLY A N 1
ATOM 667 C CA . GLY A 1 90 ? 3.920 0.816 -1.945 1.00 91.19 90 GLY A CA 1
ATOM 668 C C . GLY A 1 90 ? 2.763 1.329 -1.094 1.00 91.19 90 GLY A C 1
ATOM 669 O O . GLY A 1 90 ? 2.510 2.528 -0.973 1.00 91.19 90 GLY A O 1
ATOM 670 N N . GLN A 1 91 ? 2.022 0.397 -0.503 1.00 94.31 91 GLN A N 1
ATOM 671 C CA . GLN A 1 91 ? 0.914 0.703 0.396 1.00 94.31 91 GLN A CA 1
ATOM 672 C C . GLN A 1 91 ? 1.354 0.555 1.851 1.00 94.31 91 GLN A C 1
ATOM 674 O O . GLN A 1 91 ? 1.820 -0.504 2.255 1.00 94.31 91 GLN A O 1
ATOM 679 N N . TRP A 1 92 ? 1.131 1.596 2.641 1.00 92.62 92 TRP A N 1
ATOM 680 C CA . TRP A 1 92 ? 1.482 1.693 4.050 1.00 92.62 92 TRP A CA 1
ATOM 681 C C . TRP A 1 92 ? 0.201 1.808 4.873 1.00 92.62 92 TRP A C 1
ATOM 683 O O . TRP A 1 92 ? -0.481 2.835 4.849 1.00 92.62 92 TRP A O 1
ATOM 693 N N . ILE A 1 93 ? -0.161 0.736 5.572 1.00 93.56 93 ILE A N 1
ATOM 694 C CA . ILE A 1 93 ? -1.344 0.689 6.425 1.00 93.56 93 ILE A CA 1
ATOM 695 C C . ILE A 1 93 ? -0.939 1.166 7.814 1.00 93.56 93 ILE A C 1
ATOM 697 O O . ILE A 1 93 ? -0.191 0.496 8.523 1.00 93.56 93 ILE A O 1
ATOM 701 N N . GLN A 1 94 ? -1.438 2.339 8.189 1.00 93.44 94 GLN A N 1
ATOM 702 C CA . GLN A 1 94 ? -1.163 2.968 9.473 1.00 93.44 94 GLN A CA 1
ATOM 703 C C . GLN A 1 94 ? -2.074 2.397 10.568 1.00 93.44 94 GLN A C 1
ATOM 705 O O . GLN A 1 94 ? -3.019 1.656 10.298 1.00 93.44 94 GLN A O 1
ATOM 710 N N . ASN A 1 95 ? -1.830 2.802 11.816 1.00 91.75 95 ASN A N 1
ATOM 711 C CA . ASN A 1 95 ? -2.700 2.486 12.945 1.00 91.75 95 ASN A CA 1
ATOM 712 C C . ASN A 1 95 ? -4.166 2.879 12.663 1.00 91.75 95 ASN A C 1
ATOM 714 O O . ASN A 1 95 ? -4.439 4.012 12.267 1.00 91.75 95 ASN A O 1
ATOM 718 N N . GLY A 1 96 ? -5.095 1.936 12.843 1.00 89.25 96 GLY A N 1
ATOM 719 C CA . GLY A 1 96 ? -6.519 2.115 12.536 1.00 89.25 96 GLY A CA 1
ATOM 720 C C . GLY A 1 96 ? -6.873 2.036 11.044 1.00 89.25 96 GLY A C 1
ATOM 721 O O . GLY A 1 96 ? -8.056 2.000 10.708 1.00 89.25 96 GLY A O 1
ATOM 722 N N . GLY A 1 97 ? -5.875 1.967 10.159 1.00 93.19 97 GLY A N 1
ATOM 723 C CA . GLY A 1 97 ? -6.057 1.763 8.729 1.00 93.19 97 GLY A CA 1
ATOM 724 C C . GLY A 1 97 ? -6.441 0.323 8.399 1.00 93.19 97 GLY A C 1
ATOM 725 O O . GLY A 1 97 ? -5.976 -0.625 9.034 1.00 93.19 97 GLY A O 1
ATOM 726 N N . ILE A 1 98 ? -7.277 0.154 7.377 1.00 94.12 98 ILE A N 1
ATOM 727 C CA . ILE A 1 98 ? -7.768 -1.145 6.918 1.00 94.12 98 ILE A CA 1
ATOM 728 C C . ILE A 1 98 ? -7.510 -1.272 5.417 1.00 94.12 98 ILE A C 1
ATOM 730 O O . ILE A 1 98 ? -8.066 -0.514 4.624 1.00 94.12 98 ILE A O 1
ATOM 734 N N . ALA A 1 99 ? -6.703 -2.249 5.015 1.00 93.12 99 ALA A N 1
ATOM 735 C CA . ALA A 1 99 ? -6.553 -2.657 3.624 1.00 93.12 99 ALA A CA 1
ATOM 736 C C . ALA A 1 99 ? -7.280 -3.985 3.393 1.00 93.12 99 ALA A C 1
ATOM 738 O O . ALA A 1 99 ? -6.971 -4.975 4.044 1.00 93.12 99 ALA A O 1
ATOM 739 N N . GLY A 1 100 ? -8.246 -4.013 2.479 1.00 92.25 100 GLY A N 1
ATOM 740 C CA . GLY A 1 100 ? -9.024 -5.210 2.163 1.00 92.25 100 GLY A CA 1
ATOM 741 C C . GLY A 1 100 ? -8.898 -5.596 0.696 1.00 92.25 100 GLY A C 1
ATOM 742 O O . GLY A 1 100 ? -8.829 -4.724 -0.168 1.00 92.25 100 GLY A O 1
ATOM 743 N N . ASN A 1 101 ? -8.925 -6.891 0.382 1.00 90.69 101 ASN A N 1
ATOM 744 C CA . ASN A 1 101 ? -8.919 -7.392 -1.000 1.00 90.69 101 ASN A CA 1
ATOM 745 C C . ASN A 1 101 ? -7.746 -6.846 -1.841 1.00 90.69 101 ASN A C 1
ATOM 747 O O . ASN A 1 101 ? -7.878 -6.636 -3.050 1.00 90.69 101 ASN A O 1
ATOM 751 N N . THR A 1 102 ? -6.611 -6.552 -1.204 1.00 91.06 102 THR A N 1
ATOM 752 C CA . THR A 1 102 ? -5.451 -5.991 -1.898 1.00 91.06 102 THR A CA 1
ATOM 753 C C . THR A 1 102 ? -4.758 -7.082 -2.710 1.00 91.06 102 THR A C 1
ATOM 755 O O . THR 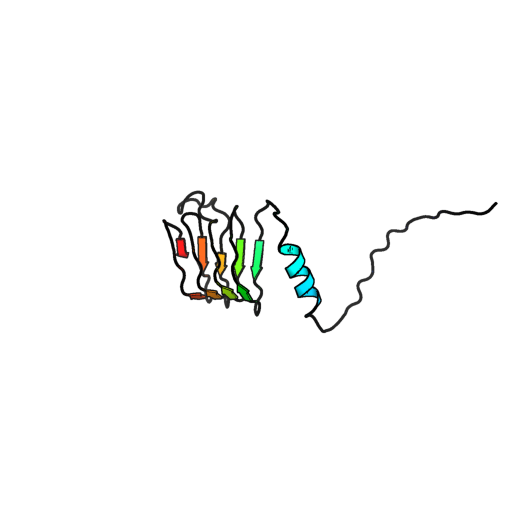A 1 102 ? -4.444 -8.153 -2.196 1.00 91.06 102 THR A O 1
ATOM 758 N N . THR A 1 103 ? -4.474 -6.810 -3.982 1.00 92.62 103 THR A N 1
ATOM 759 C CA . THR A 1 103 ? -3.584 -7.639 -4.802 1.00 92.62 103 THR A CA 1
ATOM 760 C C . THR A 1 103 ? -2.195 -7.015 -4.819 1.00 92.62 103 THR A C 1
ATOM 762 O O . THR A 1 103 ? -2.034 -5.898 -5.296 1.00 92.62 103 THR A O 1
ATOM 765 N N . VAL A 1 104 ? -1.189 -7.734 -4.333 1.00 90.75 104 VAL A N 1
ATOM 766 C CA . VAL A 1 104 ? 0.220 -7.317 -4.361 1.00 90.75 104 VAL A CA 1
ATOM 767 C C . VAL A 1 104 ? 0.931 -8.152 -5.425 1.00 90.75 104 VAL A C 1
ATOM 769 O O . VAL A 1 104 ? 0.905 -9.378 -5.340 1.00 90.75 104 VAL A O 1
ATOM 772 N N . THR A 1 105 ? 1.491 -7.523 -6.459 1.00 90.44 105 THR A N 1
ATOM 773 C CA . THR A 1 105 ? 2.221 -8.214 -7.545 1.00 90.44 105 THR A CA 1
ATOM 774 C C . THR A 1 105 ? 3.714 -8.338 -7.217 1.00 90.44 105 THR A C 1
ATOM 776 O O . THR A 1 105 ? 4.133 -7.888 -6.155 1.00 90.44 105 THR A O 1
ATOM 779 N N . THR A 1 106 ? 4.529 -8.914 -8.112 1.00 87.62 106 THR A N 1
ATOM 780 C CA . THR A 1 106 ? 5.983 -9.121 -7.920 1.00 87.62 106 THR A CA 1
ATOM 781 C C . THR A 1 106 ? 6.720 -7.897 -7.393 1.00 87.62 106 THR A C 1
ATOM 783 O O . THR A 1 106 ? 7.520 -8.007 -6.475 1.00 87.62 106 THR A O 1
ATOM 786 N N . ASN A 1 107 ? 6.426 -6.726 -7.958 1.00 89.56 107 ASN A N 1
ATOM 787 C CA . ASN A 1 107 ? 7.098 -5.479 -7.598 1.00 89.56 107 ASN A CA 1
ATOM 788 C C . ASN A 1 107 ? 6.344 -4.709 -6.507 1.00 89.56 107 ASN A C 1
ATOM 790 O O . ASN A 1 107 ? 6.707 -3.582 -6.195 1.00 89.56 107 ASN A O 1
ATOM 794 N N . GLY A 1 108 ? 5.249 -5.262 -5.986 1.00 91.19 108 GLY A N 1
ATOM 795 C CA . GLY A 1 108 ? 4.376 -4.614 -5.024 1.00 91.19 108 GLY A CA 1
ATOM 796 C C . GLY A 1 108 ? 4.859 -4.770 -3.589 1.00 91.19 108 GLY A C 1
ATOM 797 O O . GLY A 1 108 ? 5.182 -5.875 -3.158 1.00 91.19 108 GLY A O 1
ATOM 798 N N . ARG A 1 109 ? 4.800 -3.676 -2.823 1.00 91.62 109 ARG A N 1
ATOM 799 C CA . ARG A 1 109 ? 5.060 -3.676 -1.381 1.00 91.62 109 ARG A CA 1
ATOM 800 C C . ARG A 1 109 ? 3.833 -3.254 -0.588 1.00 91.62 109 ARG A C 1
ATOM 802 O O . ARG A 1 109 ? 3.350 -2.133 -0.750 1.00 91.62 109 ARG A O 1
ATOM 809 N N . GLN A 1 110 ? 3.349 -4.128 0.291 1.00 93.25 110 GLN A N 1
ATOM 810 C CA . GLN A 1 110 ? 2.356 -3.769 1.302 1.00 93.25 110 GLN A CA 1
ATOM 811 C C . GLN A 1 110 ? 2.997 -3.863 2.688 1.00 93.25 110 GLN A C 1
ATOM 813 O O . GLN A 1 110 ? 3.522 -4.910 3.052 1.00 93.25 110 GLN A O 1
ATOM 818 N N . VAL A 1 111 ? 2.930 -2.781 3.458 1.00 89.75 111 VAL A N 1
ATOM 819 C CA . VAL A 1 111 ? 3.454 -2.714 4.824 1.00 89.75 111 VAL A CA 1
ATOM 820 C C . VAL A 1 111 ? 2.317 -2.449 5.791 1.00 89.75 111 VAL A C 1
ATOM 822 O O . VAL A 1 111 ? 1.596 -1.461 5.630 1.00 89.75 111 VAL A O 1
ATOM 825 N N . VAL A 1 112 ? 2.167 -3.297 6.804 1.00 90.94 112 VAL A N 1
ATOM 826 C CA . VAL A 1 112 ? 1.154 -3.134 7.852 1.00 90.94 112 VAL A CA 1
ATOM 827 C C . VAL A 1 112 ? 1.842 -2.721 9.146 1.00 90.94 112 VAL A C 1
ATOM 829 O O . VAL A 1 112 ? 2.485 -3.525 9.812 1.00 90.94 112 VAL A O 1
ATOM 832 N N . LEU A 1 113 ? 1.702 -1.451 9.521 1.00 88.38 113 LEU A N 1
ATOM 833 C CA . LEU A 1 113 ? 2.252 -0.953 10.779 1.00 88.38 113 LEU A CA 1
ATOM 834 C C . LEU A 1 113 ? 1.396 -1.386 11.976 1.00 88.38 113 LEU A C 1
ATOM 836 O O . LEU A 1 113 ? 0.263 -1.853 11.836 1.00 88.38 113 LEU A O 1
ATOM 840 N N . GLU A 1 114 ? 1.933 -1.191 13.181 1.00 89.75 114 GLU A N 1
ATOM 841 C CA . GLU A 1 114 ? 1.273 -1.573 14.428 1.00 89.75 114 GLU A CA 1
ATOM 842 C C . GLU A 1 114 ? -0.150 -0.987 14.547 1.00 89.75 114 GLU A C 1
ATOM 844 O O . GLU A 1 114 ? -0.378 0.228 14.519 1.00 89.75 114 GLU A O 1
ATOM 849 N N . GLY A 1 115 ? -1.129 -1.885 14.686 1.00 87.06 115 GLY A N 1
ATOM 850 C CA . GLY A 1 115 ? -2.556 -1.567 14.773 1.00 87.06 115 GLY A CA 1
ATOM 851 C C . GLY A 1 115 ? -3.233 -1.220 13.443 1.00 87.06 115 GLY A C 1
ATOM 852 O O . GLY A 1 115 ? -4.400 -0.830 13.451 1.00 87.06 115 GLY A O 1
ATOM 853 N N . GLY A 1 116 ? -2.540 -1.356 12.312 1.00 89.94 116 GLY A N 1
ATOM 854 C CA . GLY A 1 116 ? -3.160 -1.476 10.994 1.00 89.94 116 GLY A CA 1
ATOM 855 C C . GLY A 1 116 ? -3.731 -2.879 10.770 1.00 89.94 116 GLY A C 1
ATOM 856 O O . GLY A 1 116 ? -3.368 -3.835 11.455 1.00 89.94 116 GLY A O 1
ATOM 857 N N . THR A 1 117 ? -4.652 -3.022 9.819 1.00 93.00 117 THR A N 1
ATOM 858 C CA . THR A 1 117 ? -5.253 -4.315 9.458 1.00 93.00 117 THR A CA 1
ATOM 859 C C . THR A 1 117 ? -5.182 -4.536 7.954 1.00 93.00 117 THR A C 1
ATOM 861 O O . THR A 1 117 ? -5.649 -3.699 7.186 1.00 93.00 117 THR A O 1
ATOM 864 N N . ALA A 1 118 ? -4.658 -5.686 7.530 1.00 89.88 118 ALA A N 1
ATOM 865 C CA . ALA A 1 118 ? -4.773 -6.164 6.156 1.00 89.88 118 ALA A CA 1
ATOM 866 C C . ALA A 1 118 ? -5.615 -7.446 6.118 1.00 89.88 118 ALA A C 1
ATOM 868 O O . ALA A 1 118 ? -5.276 -8.432 6.774 1.00 89.88 118 ALA A O 1
ATOM 869 N N . SER A 1 119 ? -6.712 -7.437 5.361 1.00 86.44 119 SER A N 1
ATOM 870 C CA . SER A 1 119 ? -7.583 -8.591 5.146 1.00 86.44 119 SER A CA 1
ATOM 871 C C . SER A 1 119 ? -7.595 -8.993 3.674 1.00 86.44 119 SER A C 1
ATOM 873 O O . SER A 1 119 ? -7.550 -8.153 2.775 1.00 86.44 119 SER A O 1
ATOM 875 N N . ASP A 1 120 ? -7.657 -10.301 3.423 1.00 78.00 120 ASP A N 1
ATOM 876 C CA . ASP A 1 120 ? -7.823 -10.859 2.075 1.00 78.00 120 ASP A CA 1
ATOM 877 C C . ASP A 1 120 ? -6.745 -10.411 1.069 1.00 78.00 120 ASP A C 1
ATOM 879 O O . ASP A 1 120 ? -6.981 -10.349 -0.139 1.00 78.00 120 ASP A O 1
ATOM 883 N N . THR A 1 121 ? -5.535 -10.103 1.558 1.00 74.25 121 THR A N 1
ATOM 884 C CA . THR A 1 121 ? -4.404 -9.756 0.694 1.00 74.25 121 THR A CA 1
ATOM 885 C C . THR A 1 121 ? -3.956 -10.981 -0.101 1.00 74.25 121 THR A C 1
ATOM 887 O O . THR A 1 121 ? -3.490 -11.978 0.466 1.00 74.25 121 THR A O 1
ATOM 890 N N . VAL A 1 122 ? -4.003 -10.878 -1.429 1.00 75.31 122 VAL A N 1
ATOM 891 C CA . VAL A 1 122 ? -3.436 -11.860 -2.358 1.00 75.31 122 VAL A CA 1
ATOM 892 C C . VAL A 1 122 ? -2.063 -11.366 -2.812 1.00 75.31 122 VAL A C 1
ATOM 894 O O . VAL A 1 122 ? -1.974 -10.382 -3.541 1.00 75.31 122 VAL A O 1
ATOM 897 N N . ILE A 1 123 ? -0.993 -12.057 -2.410 1.00 73.38 123 ILE A N 1
ATOM 898 C CA . ILE A 1 123 ? 0.338 -11.856 -3.003 1.00 73.38 123 ILE A CA 1
ATOM 899 C C . ILE A 1 123 ? 0.439 -12.739 -4.245 1.00 73.38 123 ILE A C 1
ATOM 901 O O . ILE A 1 123 ? 0.168 -13.938 -4.167 1.00 73.38 123 ILE A O 1
ATOM 905 N N . ARG A 1 124 ? 0.846 -12.163 -5.375 1.00 61.75 124 ARG A N 1
ATOM 906 C CA . ARG A 1 124 ? 1.201 -12.890 -6.594 1.00 61.75 124 ARG A CA 1
ATOM 907 C C . ARG A 1 124 ? 2.661 -12.631 -6.951 1.00 61.75 124 ARG A C 1
ATOM 909 O O . ARG A 1 124 ? 3.142 -11.509 -6.833 1.00 61.75 124 ARG A O 1
ATOM 916 N N . ASP A 1 125 ? 3.335 -13.694 -7.384 1.00 57.22 125 ASP A N 1
ATOM 917 C CA . ASP A 1 125 ? 4.630 -13.659 -8.069 1.00 57.22 125 ASP A CA 1
ATOM 918 C C . ASP A 1 125 ? 5.783 -12.964 -7.316 1.00 57.22 125 ASP A C 1
ATOM 920 O O . ASP A 1 125 ? 6.618 -12.325 -7.942 1.00 57.22 125 ASP A O 1
ATOM 924 N N . GLY A 1 126 ? 5.872 -13.107 -5.988 1.00 59.03 126 GLY A N 1
ATOM 925 C CA . GLY A 1 126 ? 7.048 -12.679 -5.207 1.00 59.03 126 GLY A CA 1
ATOM 926 C C . GLY A 1 126 ? 6.957 -11.310 -4.526 1.00 59.03 126 GLY A C 1
ATOM 927 O O . GLY A 1 126 ? 7.948 -10.879 -3.947 1.00 59.03 126 GLY A O 1
ATOM 928 N N . GLY A 1 127 ? 5.793 -10.650 -4.558 1.00 60.19 127 GLY A N 1
ATOM 929 C CA . GLY A 1 127 ? 5.549 -9.456 -3.740 1.00 60.19 127 GLY A CA 1
ATOM 930 C C . GLY A 1 127 ? 5.646 -9.745 -2.239 1.00 60.19 127 GLY A C 1
ATOM 931 O O . GLY A 1 127 ? 5.457 -10.887 -1.813 1.00 60.19 127 GLY A O 1
ATOM 932 N N . ASP A 1 128 ? 5.906 -8.713 -1.438 1.00 72.50 128 ASP A N 1
ATOM 933 C CA . ASP A 1 128 ? 6.122 -8.862 0.005 1.00 72.50 128 ASP A CA 1
ATOM 934 C C . ASP A 1 128 ? 5.014 -8.208 0.842 1.00 72.50 128 ASP A C 1
ATOM 936 O O . ASP A 1 128 ? 4.436 -7.175 0.470 1.00 72.50 128 ASP A O 1
ATOM 940 N N . ARG A 1 129 ? 4.727 -8.842 1.985 1.00 68.50 129 ARG A N 1
ATOM 941 C CA . ARG A 1 129 ? 3.922 -8.283 3.073 1.00 68.50 129 ARG A CA 1
ATOM 942 C C . ARG A 1 129 ? 4.796 -8.244 4.323 1.00 68.50 129 ARG A C 1
ATOM 944 O O . ARG A 1 129 ? 5.183 -9.297 4.824 1.00 68.50 129 ARG A O 1
ATOM 951 N N . ALA A 1 130 ? 5.074 -7.044 4.813 1.00 59.09 130 ALA A N 1
ATOM 952 C CA . ALA A 1 130 ? 5.882 -6.828 6.010 1.00 59.09 130 ALA A CA 1
ATOM 953 C C . ALA A 1 130 ? 5.069 -6.146 7.111 1.00 59.09 130 ALA A C 1
ATOM 955 O O . ALA A 1 130 ? 4.252 -5.252 6.778 1.00 59.09 130 ALA A O 1
#

Radius of gyration: 20.77 Å; chains: 1; bounding box: 37×77×38 Å

Foldseek 3Di:
DDDDDDDDDDDDPDDDDDDDDDDPVVVVVVVVVVPDPDQDQAEAEQAAVREAEEDEHDNLHEYEFQHEYEHYEFQAQAPVHPPDPPGHYEYEFDANGEYECYEAEQRHEHEYDPNGYYYNYHYYDHYDYD

pLDDT: mean 72.09, std 22.57, range [33.25, 94.31]

Secondary structure (DSSP, 8-state):
-------------------S--SHHHHHHHHHHTT----S---EEE-TT-EEE--EE-TT-EEEESSEEES-EE--B-TT-TT-TT---EEEE-TT-EEES-EE-TTBEEEE-TT-EEES-EE-TT-EE-